Protein AF-A0A7Z1AWQ5-F1 (afdb_monomer)

Nearest PDB structures (foldseek):
  1jkg-assembly1_A  TM=3.769E-01  e=4.164E+00  Homo sapiens
  4x2o-assembly1_A  TM=3.088E-01  e=6.117E+00  Thermochaetoides thermophila DSM 1495
  4x2h-assembly1_A  TM=3.123E-01  e=7.214E+00  Thermochaetoides thermophila DSM 1495

Secondary structure (DSSP, 8-state):
-----PPP--------SS----EEEEEEEEEEEE-TTSSEEEEESSSSS---EEEE-TT--EE-TT--EE-STT---TT-S-TT-PEEEEEEEEEEPPPTT---EEEEEEEEE--

pLDDT: mean 74.46, std 18.3, range [32.25, 93.44]

Solvent-accessible surface area (backbone atoms only — not comparable to full-atom values): 6836 Å² total; per-residue (Å²): 136,86,82,80,80,80,75,86,84,81,82,84,84,89,78,82,93,77,80,86,69,62,66,52,78,46,77,50,60,33,34,31,28,20,36,79,80,24,39,32,30,43,39,19,76,50,102,80,60,87,46,91,50,65,42,68,48,64,57,29,34,32,22,38,71,86,66,56,76,42,69,23,79,86,55,70,53,81,56,39,42,51,64,87,48,71,33,34,31,37,35,36,36,33,36,38,63,48,65,87,94,45,89,49,47,82,41,58,60,32,41,33,35,46,124

Sequence (115 aa):
MNVKRGGPLVVALLFAAGCTNSVTPDVVEGRAMPNGNGTAISFHDSGTEYDDNSFVTAGIPWAGPDGTWHDGTNGTNCVGTDTTAATRVRLGIIWVEPVDDGIGGQRLAWLVCLE

Organism: NCBI:txid485602

Foldseek 3Di:
DDDDDDDDDDDDDDDDDDDPFPKDKDKAKFWWAAAQQQQKTQTDRDPDDGDVDMAGQAQAWEEEQVRDIDRNPVHHHNNGRPRVDIWIKMWIWIFTDADDVGDTGIHTRYMYTHD

Structure (mmCIF, N/CA/C/O backbone):
data_AF-A0A7Z1AWQ5-F1
#
_entry.id   AF-A0A7Z1AWQ5-F1
#
loop_
_atom_site.group_PDB
_atom_site.id
_atom_site.type_symbol
_atom_site.label_atom_id
_atom_site.label_alt_id
_atom_site.label_comp_id
_atom_site.label_asym_id
_atom_site.label_entity_id
_atom_site.label_seq_id
_atom_site.pdbx_PDB_ins_code
_atom_site.Cartn_x
_atom_site.Cartn_y
_atom_site.Cartn_z
_atom_site.occupancy
_atom_site.B_iso_or_equiv
_atom_site.auth_seq_id
_atom_site.auth_comp_id
_atom_site.auth_asym_id
_atom_site.auth_atom_id
_atom_site.pdbx_PDB_model_num
ATOM 1 N N . MET A 1 1 ? 14.780 -17.418 32.812 1.00 37.97 1 MET A N 1
ATOM 2 C CA . MET A 1 1 ? 13.816 -17.830 31.768 1.00 37.97 1 MET A CA 1
ATOM 3 C C . MET A 1 1 ? 14.426 -17.435 30.432 1.00 37.97 1 MET A C 1
ATOM 5 O O . MET A 1 1 ? 14.599 -16.251 30.189 1.00 37.97 1 MET A O 1
ATOM 9 N N . ASN A 1 2 ? 14.901 -18.410 29.653 1.00 32.25 2 ASN A N 1
ATOM 10 C CA . ASN A 1 2 ? 15.673 -18.177 28.428 1.00 32.25 2 ASN A CA 1
ATOM 11 C C . ASN A 1 2 ? 14.732 -18.056 27.227 1.00 32.25 2 ASN A C 1
ATOM 13 O O . ASN A 1 2 ? 14.133 -19.046 26.812 1.00 32.25 2 ASN A O 1
ATOM 17 N N . VAL A 1 3 ? 14.620 -16.853 26.664 1.00 37.78 3 VAL A N 1
ATOM 18 C CA . VAL A 1 3 ? 13.917 -16.613 25.399 1.00 37.78 3 VAL A CA 1
ATOM 19 C C . VAL A 1 3 ? 14.854 -17.014 24.259 1.00 37.78 3 VAL A C 1
ATOM 21 O O . VAL A 1 3 ? 15.831 -16.323 23.970 1.00 37.78 3 VAL A O 1
ATOM 24 N N . LYS A 1 4 ? 14.585 -18.163 23.627 1.00 37.19 4 LYS A N 1
ATOM 25 C CA . LYS A 1 4 ? 15.241 -18.568 22.377 1.00 37.19 4 LYS A CA 1
ATOM 26 C C . LYS A 1 4 ? 14.783 -17.618 21.268 1.00 37.19 4 LYS A C 1
ATOM 28 O O . LYS A 1 4 ? 13.631 -17.671 20.852 1.00 37.19 4 LYS A O 1
ATOM 33 N N . ARG A 1 5 ? 15.686 -16.757 20.794 1.00 43.28 5 ARG A N 1
ATOM 34 C CA . ARG A 1 5 ? 15.501 -15.985 19.560 1.00 43.28 5 ARG A CA 1
ATOM 35 C C . ARG A 1 5 ? 15.555 -16.961 18.382 1.00 43.28 5 ARG A C 1
ATOM 37 O O . ARG A 1 5 ? 16.605 -17.544 18.124 1.00 43.28 5 ARG A O 1
ATOM 44 N N . GLY A 1 6 ? 14.418 -17.188 17.726 1.00 36.88 6 GLY A N 1
ATOM 45 C CA . GLY A 1 6 ? 14.363 -17.895 16.448 1.00 36.88 6 GLY A CA 1
ATOM 46 C C . GLY A 1 6 ? 15.023 -17.033 15.377 1.00 36.88 6 GLY A C 1
ATOM 47 O O . GLY A 1 6 ? 14.624 -15.888 15.188 1.00 36.88 6 GLY A O 1
ATOM 48 N N . GLY A 1 7 ? 16.079 -17.548 14.747 1.00 38.88 7 GLY A N 1
ATOM 49 C CA . GLY A 1 7 ? 16.742 -16.873 13.633 1.00 38.88 7 GLY A CA 1
ATOM 50 C C . GLY A 1 7 ? 15.843 -16.835 12.390 1.00 38.88 7 GLY A C 1
ATOM 51 O O . GLY A 1 7 ? 15.010 -17.731 12.226 1.00 38.88 7 GLY A O 1
ATOM 52 N N . PRO A 1 8 ? 15.987 -15.825 11.516 1.00 39.94 8 PRO A N 1
ATOM 53 C CA . PRO A 1 8 ? 15.213 -15.747 10.286 1.00 39.94 8 PRO A CA 1
ATOM 54 C C . PRO A 1 8 ? 15.612 -16.888 9.343 1.00 39.94 8 PRO A C 1
ATOM 56 O O . PRO A 1 8 ? 16.785 -17.075 9.018 1.00 39.94 8 PRO A O 1
ATOM 59 N N . LEU A 1 9 ? 14.619 -17.668 8.916 1.00 38.00 9 LEU A N 1
ATOM 60 C CA . LEU A 1 9 ? 14.763 -18.676 7.874 1.00 38.00 9 LEU A CA 1
ATOM 61 C C . LEU A 1 9 ? 14.837 -17.950 6.522 1.00 38.00 9 LEU A C 1
ATOM 63 O O . LEU A 1 9 ? 13.815 -17.555 5.970 1.00 38.00 9 LEU A O 1
ATOM 67 N N . VAL A 1 10 ? 16.046 -17.743 6.003 1.00 39.94 10 VAL A N 1
ATOM 68 C CA . VAL A 1 10 ? 16.251 -17.204 4.651 1.00 39.94 10 VAL A CA 1
ATOM 69 C C . VAL A 1 10 ? 16.056 -18.345 3.654 1.00 39.94 10 VAL A C 1
ATOM 71 O O . VAL A 1 10 ? 16.910 -19.222 3.525 1.00 39.94 10 VAL A O 1
ATOM 74 N N . VAL A 1 11 ? 14.914 -18.363 2.967 1.00 43.19 11 VAL A N 1
ATOM 75 C CA . VAL A 1 11 ? 14.647 -19.298 1.866 1.00 43.19 11 VAL A CA 1
ATOM 76 C C . VAL A 1 11 ? 15.133 -18.654 0.569 1.00 43.19 11 VAL A C 1
ATOM 78 O O . VAL A 1 11 ? 14.461 -17.794 0.008 1.00 43.19 11 VAL A O 1
ATOM 81 N N . ALA A 1 12 ? 16.312 -19.058 0.096 1.00 37.94 12 ALA A N 1
ATOM 82 C CA . ALA A 1 12 ? 16.815 -18.676 -1.220 1.00 37.94 12 ALA A CA 1
ATOM 83 C C . ALA A 1 12 ? 16.295 -19.667 -2.277 1.00 37.94 12 ALA A C 1
ATOM 85 O O . ALA A 1 12 ? 16.715 -20.824 -2.317 1.00 37.94 12 ALA A O 1
ATOM 86 N N . LEU A 1 13 ? 15.366 -19.223 -3.124 1.00 49.53 13 LEU A N 1
ATOM 87 C CA . LEU A 1 13 ? 14.909 -19.963 -4.302 1.00 49.53 13 LEU A CA 1
ATOM 88 C C . LEU A 1 13 ? 15.808 -19.612 -5.495 1.00 49.53 13 LEU A C 1
ATOM 90 O O . LEU A 1 13 ? 15.773 -18.494 -6.000 1.00 49.53 13 LEU A O 1
ATOM 94 N N . LEU A 1 14 ? 16.625 -20.569 -5.939 1.00 40.69 14 LEU A N 1
ATOM 95 C CA . LEU A 1 14 ? 17.445 -20.455 -7.148 1.00 40.69 14 LEU A CA 1
ATOM 96 C C . LEU A 1 14 ? 16.602 -20.834 -8.375 1.00 40.69 14 LEU A C 1
ATOM 98 O O . LEU A 1 14 ? 16.265 -22.005 -8.546 1.00 40.69 14 LEU A O 1
ATOM 102 N N . PHE A 1 15 ? 16.294 -19.867 -9.242 1.00 46.66 15 PHE A N 1
ATOM 103 C CA . PHE A 1 15 ? 15.711 -20.116 -10.566 1.00 46.66 15 PHE A CA 1
ATOM 104 C C . PHE A 1 15 ? 16.745 -19.850 -11.673 1.00 46.66 15 PHE A C 1
ATOM 106 O O . PHE A 1 15 ? 17.499 -18.881 -11.623 1.00 46.66 15 PHE A O 1
ATOM 113 N N . ALA A 1 16 ? 16.814 -20.777 -12.634 1.00 45.12 16 ALA A N 1
ATOM 114 C CA . ALA A 1 16 ? 17.822 -20.854 -13.690 1.00 45.1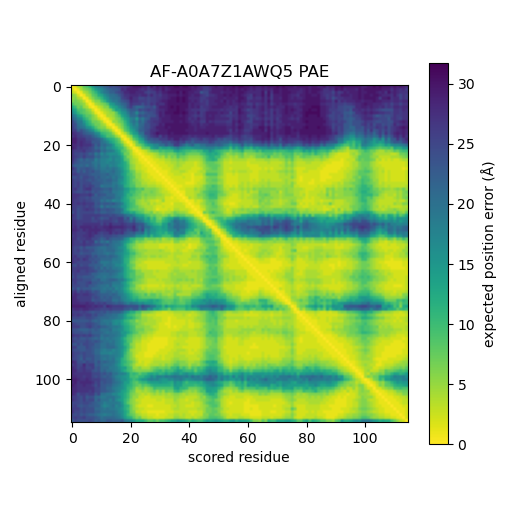2 16 ALA A CA 1
ATOM 115 C C . ALA A 1 16 ? 17.699 -19.748 -14.760 1.00 45.12 16 ALA A C 1
ATOM 117 O O . ALA A 1 16 ? 16.638 -19.173 -14.973 1.00 45.12 16 ALA A O 1
ATOM 118 N N . ALA A 1 17 ? 18.829 -19.492 -15.428 1.00 57.16 17 ALA A N 1
ATOM 119 C CA . ALA A 1 17 ? 19.139 -18.350 -16.284 1.00 57.16 17 ALA A CA 1
ATOM 120 C C . ALA A 1 17 ? 18.161 -18.075 -17.445 1.00 57.16 17 ALA A C 1
ATOM 122 O O . ALA A 1 17 ? 17.932 -18.922 -18.306 1.00 57.16 17 ALA A O 1
ATOM 123 N N . GLY A 1 18 ? 17.700 -16.824 -17.506 1.00 48.97 18 GLY A N 1
ATOM 124 C CA . GLY A 1 18 ? 16.951 -16.233 -18.614 1.00 48.97 18 GLY A CA 1
ATOM 125 C C . GLY A 1 18 ? 16.255 -14.957 -18.140 1.00 48.97 18 GLY A C 1
ATOM 126 O O . GLY A 1 18 ? 15.169 -15.042 -17.585 1.00 48.97 18 GLY A O 1
ATOM 127 N N . CYS A 1 19 ? 16.909 -13.801 -18.326 1.00 44.62 19 CYS A N 1
ATOM 128 C CA . CYS A 1 19 ? 16.564 -12.474 -17.780 1.00 44.62 19 CYS A CA 1
ATOM 129 C C . CYS A 1 19 ? 16.704 -12.365 -16.248 1.00 44.62 19 CYS A C 1
ATOM 131 O O . CYS A 1 19 ? 15.737 -12.503 -15.504 1.00 44.62 19 CYS A O 1
ATOM 133 N N . THR A 1 20 ? 17.913 -12.079 -15.756 1.00 50.88 20 THR A N 1
ATOM 134 C CA . THR A 1 20 ? 18.146 -11.793 -14.331 1.00 50.88 20 THR A CA 1
ATOM 135 C C . THR A 1 20 ? 17.776 -10.346 -14.013 1.00 50.88 20 THR A C 1
ATOM 137 O O . THR A 1 20 ? 18.648 -9.521 -13.760 1.00 50.88 20 THR A O 1
ATOM 140 N N . ASN A 1 21 ? 16.483 -10.029 -14.025 1.00 55.81 21 ASN A N 1
ATOM 141 C CA . ASN A 1 21 ? 16.022 -8.913 -13.207 1.00 55.81 21 ASN A CA 1
ATOM 142 C C . ASN A 1 21 ? 16.133 -9.400 -11.762 1.00 55.81 21 ASN A C 1
ATOM 144 O O . ASN A 1 21 ? 15.378 -10.280 -11.345 1.00 55.81 21 ASN A O 1
ATOM 148 N N . SER A 1 22 ? 17.128 -8.911 -11.028 1.00 64.50 22 SER A N 1
ATOM 149 C CA . SER A 1 22 ? 17.212 -9.156 -9.593 1.00 64.50 22 SER A CA 1
ATOM 150 C C . SER A 1 22 ? 16.029 -8.433 -8.952 1.00 64.50 22 SER A C 1
ATOM 152 O O . SER A 1 22 ? 15.912 -7.208 -8.996 1.00 64.50 22 SER A O 1
ATOM 154 N N . VAL A 1 23 ? 15.079 -9.229 -8.460 1.00 68.88 23 VAL A N 1
ATOM 155 C CA . VAL A 1 23 ? 13.929 -8.755 -7.697 1.00 68.88 23 VAL A CA 1
ATOM 156 C C . VAL A 1 23 ? 14.132 -9.214 -6.269 1.00 68.88 23 VAL A C 1
ATOM 158 O O . VAL A 1 23 ? 14.101 -10.413 -5.992 1.00 68.88 23 VAL A O 1
ATOM 161 N N . THR A 1 24 ? 14.338 -8.263 -5.362 1.00 77.06 24 THR A N 1
ATOM 162 C CA . THR A 1 24 ? 14.446 -8.565 -3.931 1.00 77.06 24 THR A CA 1
ATOM 163 C C . THR A 1 24 ? 13.099 -8.283 -3.267 1.00 77.06 24 THR A C 1
ATOM 165 O O . THR A 1 24 ? 12.697 -7.115 -3.218 1.00 77.06 24 THR A O 1
ATOM 168 N N . PRO A 1 25 ? 12.36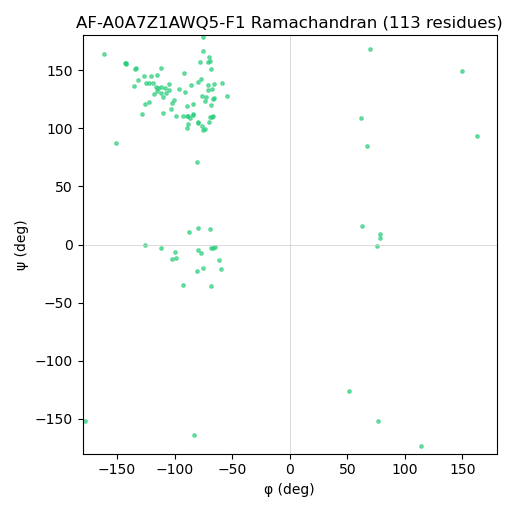7 -9.317 -2.804 1.00 82.62 25 PRO A N 1
ATOM 169 C CA . PRO A 1 25 ? 11.132 -9.121 -2.063 1.00 82.62 25 PRO A CA 1
ATOM 170 C C . PRO A 1 25 ? 11.431 -8.717 -0.617 1.00 82.62 25 PRO A C 1
ATOM 172 O O . PRO A 1 25 ? 12.344 -9.253 0.012 1.00 82.62 25 PRO A O 1
ATOM 175 N N . ASP A 1 26 ? 10.612 -7.822 -0.083 1.00 86.81 26 ASP A N 1
ATOM 176 C CA . ASP A 1 26 ? 10.596 -7.425 1.318 1.00 86.81 26 ASP A CA 1
ATOM 177 C C . ASP A 1 26 ? 9.151 -7.391 1.833 1.00 86.81 26 ASP A C 1
ATOM 179 O O . ASP A 1 26 ? 8.205 -7.167 1.071 1.00 86.81 26 ASP A O 1
ATOM 183 N N . VAL A 1 27 ? 8.973 -7.645 3.126 1.00 88.69 27 VAL A N 1
ATOM 184 C CA . VAL A 1 27 ? 7.674 -7.588 3.794 1.00 88.69 27 VAL A CA 1
ATOM 185 C C . VAL A 1 27 ? 7.793 -6.704 5.019 1.00 88.69 27 VAL A C 1
ATOM 187 O O . VAL A 1 27 ? 8.427 -7.076 6.005 1.00 88.69 27 VAL A O 1
ATOM 190 N N . VAL A 1 28 ? 7.120 -5.560 4.972 1.00 87.75 28 VAL A N 1
ATOM 191 C CA . VAL A 1 28 ? 7.144 -4.563 6.046 1.00 87.75 28 VAL A CA 1
ATOM 192 C C . VAL A 1 28 ? 5.764 -4.417 6.668 1.00 87.75 28 VAL A C 1
ATOM 194 O O . VAL A 1 28 ? 4.747 -4.544 5.988 1.00 87.75 28 VAL A O 1
ATOM 197 N N . GLU A 1 29 ? 5.712 -4.167 7.970 1.00 89.31 29 GLU A N 1
ATOM 198 C CA . GLU A 1 29 ? 4.480 -3.866 8.699 1.00 89.31 29 GLU A CA 1
ATOM 199 C C . GLU A 1 29 ? 4.585 -2.467 9.299 1.00 89.31 29 GLU A C 1
ATOM 201 O O . GLU A 1 29 ? 5.643 -2.090 9.794 1.00 89.31 29 GLU A O 1
ATOM 206 N N . GLY A 1 30 ? 3.504 -1.697 9.237 1.00 88.31 30 GLY A N 1
ATOM 207 C CA . GLY A 1 30 ? 3.505 -0.308 9.678 1.00 88.31 30 GLY A CA 1
ATOM 208 C C . GLY A 1 30 ? 2.130 0.329 9.558 1.00 88.31 30 GLY A C 1
ATOM 209 O O . GLY A 1 30 ? 1.101 -0.349 9.649 1.00 88.31 30 GLY A O 1
ATOM 210 N N . ARG A 1 31 ? 2.103 1.646 9.371 1.00 88.81 31 ARG A N 1
ATOM 211 C CA . ARG A 1 31 ? 0.885 2.444 9.219 1.00 88.81 31 ARG A CA 1
ATOM 212 C C . ARG A 1 31 ? 0.854 3.118 7.855 1.00 88.81 31 ARG A C 1
ATOM 214 O O . ARG A 1 31 ? 1.808 3.782 7.475 1.00 88.81 31 ARG A O 1
ATOM 221 N N . ALA A 1 32 ? -0.255 2.967 7.142 1.00 88.44 32 ALA A N 1
ATOM 222 C CA . ALA A 1 32 ? -0.502 3.608 5.861 1.00 88.44 32 ALA A CA 1
ATOM 223 C C . ALA A 1 32 ? -1.534 4.727 6.001 1.00 88.44 32 ALA A C 1
ATOM 225 O O . ALA A 1 32 ?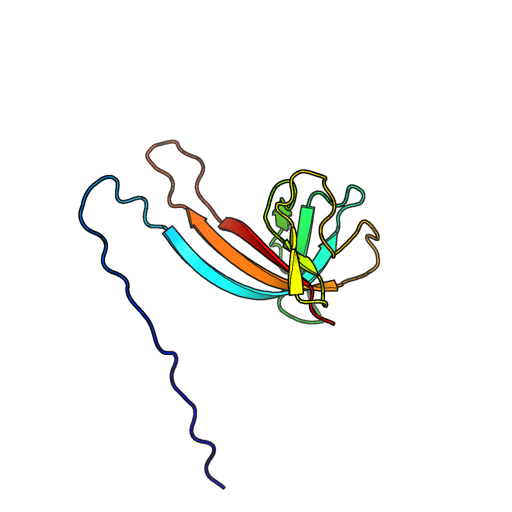 -2.615 4.511 6.555 1.00 88.44 32 ALA A O 1
ATOM 226 N N . MET A 1 33 ? -1.207 5.898 5.463 1.00 89.19 33 MET A N 1
ATOM 227 C CA . MET A 1 33 ? -2.125 7.025 5.310 1.00 89.19 33 MET A CA 1
ATOM 228 C C . MET A 1 33 ? -2.442 7.210 3.826 1.00 89.19 33 MET A C 1
ATOM 230 O O . MET A 1 33 ? -1.507 7.296 3.026 1.00 89.19 33 MET A O 1
ATOM 234 N N . PRO A 1 34 ? -3.720 7.253 3.419 1.00 87.75 34 PRO A N 1
ATOM 235 C CA . PRO A 1 34 ? -4.069 7.379 2.014 1.00 87.75 34 PRO A CA 1
ATOM 236 C C . PRO A 1 34 ? -3.899 8.823 1.534 1.00 87.75 34 PRO A C 1
ATOM 238 O O . PRO A 1 34 ? -3.992 9.778 2.307 1.00 87.75 34 PRO A O 1
ATOM 241 N N . ASN A 1 35 ? -3.718 8.998 0.227 1.00 85.56 35 ASN A N 1
ATOM 242 C CA . ASN A 1 35 ? -4.012 10.276 -0.413 1.00 85.56 35 ASN A CA 1
ATOM 243 C C . ASN A 1 35 ? -5.536 10.460 -0.565 1.00 85.56 35 ASN A C 1
ATOM 245 O O . ASN A 1 35 ? -6.307 9.506 -0.465 1.00 85.56 35 ASN A O 1
ATOM 249 N N . GL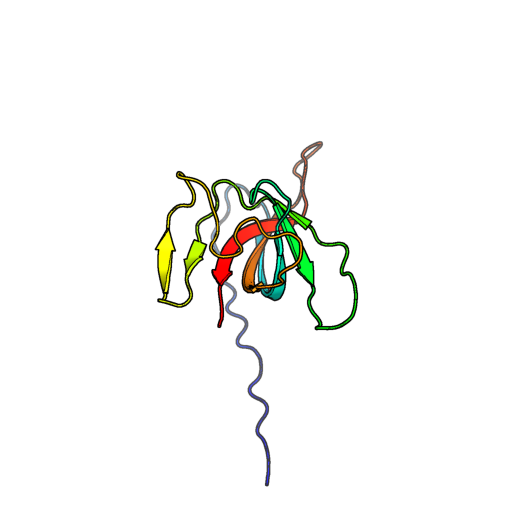Y A 1 36 ? -5.985 11.679 -0.879 1.00 82.69 36 GLY A N 1
ATOM 250 C CA . GLY A 1 36 ? -7.421 11.979 -1.010 1.00 82.69 36 GLY A CA 1
ATOM 251 C C . GLY A 1 36 ? -8.156 11.187 -2.103 1.00 82.69 36 GLY A C 1
ATOM 252 O O . GLY A 1 36 ? -9.382 11.154 -2.109 1.00 82.69 36 GLY A O 1
ATOM 253 N N . ASN A 1 37 ? -7.421 10.521 -3.000 1.00 83.38 37 ASN A N 1
ATOM 254 C CA . ASN A 1 37 ? -7.977 9.678 -4.059 1.00 83.38 37 ASN A CA 1
ATOM 255 C C . ASN A 1 37 ? -7.941 8.174 -3.715 1.00 83.38 37 ASN A C 1
ATOM 257 O O . ASN A 1 37 ? -8.433 7.369 -4.500 1.00 83.38 37 ASN A O 1
ATOM 261 N N . GLY A 1 38 ? -7.321 7.772 -2.599 1.00 80.25 38 GLY A N 1
ATOM 262 C CA . GLY A 1 38 ? -7.108 6.367 -2.229 1.00 80.25 38 GLY A CA 1
ATOM 263 C C . GLY A 1 38 ? -6.225 5.577 -3.204 1.00 80.25 38 GLY A C 1
ATOM 264 O O . GLY A 1 38 ? -6.234 4.348 -3.183 1.00 80.25 38 GLY A O 1
ATOM 265 N N . THR A 1 39 ? -5.482 6.256 -4.083 1.00 81.12 39 THR A N 1
ATOM 266 C CA . THR A 1 39 ? -4.642 5.638 -5.129 1.00 81.12 39 THR A CA 1
ATOM 267 C C . THR A 1 39 ? -3.173 5.537 -4.746 1.00 81.12 39 THR A C 1
ATOM 269 O O . THR A 1 39 ? -2.396 4.876 -5.439 1.00 81.12 39 THR A O 1
ATOM 272 N N . ALA A 1 40 ? -2.783 6.213 -3.668 1.00 83.38 40 ALA A N 1
ATOM 273 C CA . ALA A 1 40 ? -1.450 6.157 -3.102 1.00 83.38 40 ALA A CA 1
ATOM 274 C C . ALA A 1 40 ? -1.526 6.195 -1.577 1.00 83.38 40 ALA A C 1
ATOM 276 O O . ALA A 1 40 ? -2.495 6.711 -1.015 1.00 83.38 40 ALA A O 1
ATOM 277 N N . ILE A 1 41 ? -0.494 5.660 -0.935 1.00 83.62 41 ILE A N 1
ATOM 278 C CA . ILE A 1 41 ? -0.312 5.705 0.513 1.00 83.62 41 ILE A CA 1
ATOM 279 C C . ILE A 1 41 ? 1.063 6.268 0.853 1.00 83.62 41 ILE A C 1
ATOM 281 O O . ILE A 1 41 ? 2.034 5.974 0.156 1.00 83.62 41 ILE A O 1
ATOM 285 N N . SER A 1 42 ? 1.146 7.018 1.944 1.00 84.19 42 SER A N 1
ATOM 286 C CA . SER A 1 42 ? 2.393 7.235 2.680 1.00 84.19 42 SER A CA 1
ATOM 287 C C . SER A 1 42 ? 2.495 6.160 3.759 1.00 84.19 42 SER A C 1
ATOM 289 O O . SER A 1 42 ? 1.504 5.876 4.438 1.00 84.19 42 SER A O 1
ATOM 291 N N . PHE A 1 43 ? 3.648 5.504 3.858 1.00 81.69 43 PHE A N 1
ATOM 292 C CA . PHE A 1 43 ? 3.879 4.399 4.783 1.00 81.69 43 PHE A CA 1
ATOM 293 C C . PHE A 1 43 ? 4.867 4.802 5.872 1.00 81.69 43 PHE A C 1
ATOM 295 O O . PHE A 1 43 ? 5.911 5.366 5.571 1.00 81.69 43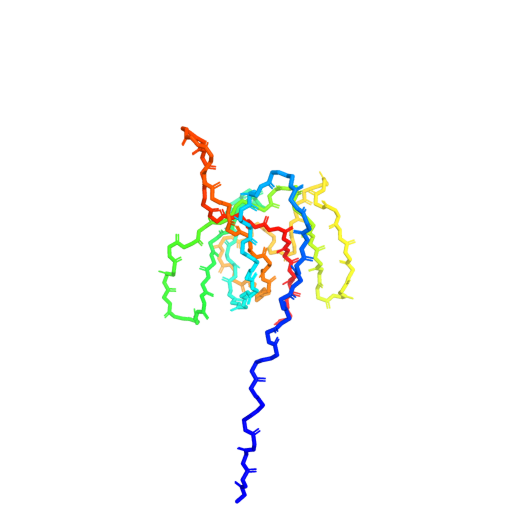 PHE A O 1
ATOM 302 N N . HIS A 1 44 ? 4.539 4.451 7.113 1.00 78.31 44 HIS A N 1
ATOM 303 C CA . HIS A 1 44 ? 5.289 4.789 8.318 1.00 78.31 44 HIS A CA 1
ATOM 304 C C . HIS A 1 44 ? 5.607 3.508 9.094 1.00 78.31 44 HIS A C 1
ATOM 306 O O . HIS A 1 44 ? 4.682 2.777 9.475 1.00 78.31 44 HIS A O 1
ATOM 312 N N . ASP A 1 45 ? 6.886 3.217 9.328 1.00 65.62 45 ASP A N 1
ATOM 313 C CA . ASP A 1 45 ? 7.331 2.011 10.037 1.00 65.62 45 ASP A CA 1
ATOM 314 C C . ASP A 1 45 ? 7.105 2.088 11.561 1.00 65.62 45 ASP A C 1
ATOM 316 O O . ASP A 1 45 ? 6.990 1.066 12.246 1.00 65.62 45 ASP A O 1
ATOM 320 N N . SER A 1 46 ? 6.952 3.306 12.087 1.00 59.56 46 SER A N 1
ATOM 321 C CA . SER A 1 46 ? 6.817 3.603 13.506 1.00 59.56 46 SER A CA 1
ATOM 322 C C . SER A 1 46 ? 5.668 4.581 13.761 1.00 59.56 46 SER A C 1
ATOM 324 O O . SER A 1 46 ? 5.263 5.378 12.919 1.00 59.56 46 SER A O 1
ATOM 326 N N . GLY A 1 47 ? 5.065 4.493 14.952 1.00 52.81 47 GLY A N 1
ATOM 327 C CA . GLY A 1 47 ? 3.900 5.310 15.324 1.00 52.81 47 GLY A CA 1
ATOM 328 C C . GLY A 1 47 ? 4.184 6.811 15.448 1.00 52.81 47 GLY A C 1
ATOM 329 O O . GLY A 1 47 ? 3.262 7.574 15.729 1.00 52.81 47 GLY A O 1
ATOM 330 N N . THR A 1 48 ? 5.437 7.224 15.277 1.00 45.25 48 THR A N 1
ATOM 331 C CA . THR A 1 48 ? 5.909 8.595 15.429 1.00 45.25 48 THR A CA 1
ATOM 332 C C . THR A 1 48 ? 7.108 8.803 14.511 1.00 45.25 48 THR A C 1
ATOM 334 O O . THR A 1 48 ? 8.229 8.590 14.950 1.00 45.25 48 THR A O 1
ATOM 337 N N . GLU A 1 49 ? 6.845 9.179 13.261 1.00 44.81 49 GLU A N 1
ATOM 338 C CA . GLU A 1 49 ? 7.658 10.015 12.358 1.00 44.81 49 GLU A CA 1
ATOM 339 C C . GLU A 1 49 ? 7.436 9.617 10.890 1.00 44.81 49 GLU A C 1
ATOM 341 O O . GLU A 1 49 ? 7.029 8.507 10.547 1.00 44.81 49 GLU A O 1
ATOM 346 N N . TYR A 1 50 ? 7.561 10.618 10.024 1.00 45.19 50 TYR A N 1
ATOM 347 C CA . TYR A 1 50 ? 7.310 10.516 8.597 1.00 45.19 50 TYR A CA 1
ATOM 348 C C . TYR A 1 50 ? 8.456 9.745 7.937 1.00 45.19 50 TYR A C 1
ATOM 350 O O . TYR A 1 50 ? 9.491 10.338 7.655 1.00 45.19 50 TYR A O 1
ATOM 358 N N . ASP A 1 51 ? 8.284 8.452 7.667 1.00 54.91 51 ASP A N 1
ATOM 359 C CA . ASP A 1 51 ? 9.113 7.815 6.649 1.00 54.91 51 ASP A CA 1
ATOM 360 C C . ASP A 1 51 ? 8.654 8.317 5.277 1.00 54.91 51 ASP A C 1
ATOM 362 O O . ASP A 1 51 ? 7.474 8.250 4.928 1.00 54.91 51 ASP A O 1
ATOM 366 N N . ASP A 1 52 ? 9.589 8.825 4.477 1.00 58.72 52 ASP A N 1
ATOM 367 C CA . ASP A 1 52 ? 9.330 9.429 3.160 1.00 58.72 52 ASP A CA 1
ATOM 368 C C . ASP A 1 52 ? 8.890 8.409 2.081 1.00 58.72 52 ASP A C 1
ATOM 370 O O . ASP A 1 52 ? 8.863 8.709 0.883 1.00 58.72 52 ASP A O 1
ATOM 374 N N . ASN A 1 53 ? 8.528 7.183 2.469 1.00 73.94 53 ASN A N 1
ATOM 375 C CA . ASN A 1 53 ? 8.151 6.133 1.534 1.00 73.94 53 ASN A CA 1
ATOM 376 C C . ASN A 1 53 ? 6.674 6.261 1.158 1.00 73.94 53 ASN A C 1
ATOM 378 O O . ASN A 1 53 ? 5.771 6.029 1.963 1.00 73.94 53 ASN A O 1
ATOM 382 N N . SER A 1 54 ? 6.423 6.609 -0.103 1.00 80.75 54 SER A N 1
ATOM 383 C CA . SER A 1 54 ? 5.078 6.650 -0.675 1.00 80.75 54 SER A CA 1
ATOM 384 C C . SER A 1 54 ? 4.931 5.632 -1.800 1.00 80.75 54 SER A C 1
ATOM 386 O O . SER A 1 54 ? 5.788 5.519 -2.677 1.00 80.75 54 SER A O 1
ATOM 388 N N . PHE A 1 55 ? 3.817 4.906 -1.795 1.00 85.62 55 PHE A N 1
ATOM 389 C CA . PHE A 1 55 ? 3.534 3.832 -2.741 1.00 85.62 55 PHE A CA 1
ATOM 390 C C . PHE A 1 55 ? 2.237 4.093 -3.496 1.00 85.62 55 PHE A C 1
ATOM 392 O O . PHE A 1 55 ? 1.234 4.495 -2.910 1.00 85.62 55 PHE A O 1
ATOM 399 N N . VAL A 1 56 ? 2.235 3.801 -4.796 1.00 85.56 56 VAL A N 1
ATOM 400 C CA . VAL A 1 56 ? 1.000 3.715 -5.584 1.00 85.56 56 VAL A CA 1
ATOM 401 C C . VAL A 1 56 ? 0.312 2.392 -5.253 1.00 85.56 56 VAL A C 1
ATOM 403 O O . VAL A 1 56 ? 0.932 1.333 -5.317 1.00 85.56 56 VAL A O 1
ATOM 406 N N . THR A 1 57 ? -0.967 2.460 -4.899 1.00 85.19 57 THR A N 1
ATOM 407 C CA . THR A 1 57 ? -1.801 1.309 -4.514 1.00 85.19 57 THR A CA 1
ATOM 408 C C . THR A 1 57 ? -2.899 1.010 -5.531 1.00 85.19 57 THR A C 1
ATOM 410 O O . THR A 1 57 ? -3.645 0.047 -5.379 1.00 85.19 57 THR A O 1
ATOM 413 N N . ALA A 1 58 ? -3.032 1.820 -6.581 1.00 82.31 58 ALA A N 1
ATOM 414 C CA . ALA A 1 58 ? -3.969 1.537 -7.658 1.00 82.31 58 ALA A CA 1
ATOM 415 C C . ALA A 1 58 ? -3.557 0.262 -8.416 1.00 82.31 58 ALA A C 1
ATOM 417 O O . ALA A 1 58 ? -2.433 0.168 -8.906 1.00 82.31 58 ALA A O 1
ATOM 418 N N . GLY A 1 59 ? -4.478 -0.699 -8.533 1.00 83.44 59 GLY A N 1
ATOM 419 C CA . GLY A 1 59 ? -4.278 -1.916 -9.325 1.00 83.44 59 GLY A CA 1
ATOM 420 C C . GLY A 1 59 ? -3.428 -3.006 -8.667 1.00 83.44 59 GLY A C 1
ATOM 421 O O . GLY A 1 59 ? -3.088 -3.972 -9.345 1.00 83.44 59 GLY A O 1
ATOM 422 N N . ILE A 1 60 ? -3.080 -2.876 -7.382 1.00 88.69 60 ILE A N 1
ATOM 423 C CA . ILE A 1 60 ? -2.377 -3.943 -6.655 1.00 88.69 60 ILE A CA 1
ATOM 424 C C . ILE A 1 60 ? -3.374 -4.872 -5.947 1.00 88.69 60 ILE A C 1
ATOM 426 O O . ILE A 1 60 ? -4.392 -4.394 -5.433 1.00 88.69 60 ILE A O 1
ATOM 430 N N . PRO A 1 61 ? -3.059 -6.170 -5.815 1.00 92.06 61 PRO A N 1
ATOM 431 C CA . PRO A 1 61 ? -3.799 -7.059 -4.939 1.00 92.06 61 PRO A CA 1
ATOM 432 C C . PRO A 1 61 ? -3.781 -6.574 -3.491 1.00 92.06 61 PRO A C 1
ATOM 434 O O . PRO A 1 61 ? -2.739 -6.155 -2.972 1.00 92.06 61 PRO A O 1
ATOM 437 N N . TRP A 1 62 ? -4.916 -6.678 -2.810 1.00 92.69 62 TRP A N 1
ATOM 438 C CA . TRP A 1 62 ? -4.999 -6.336 -1.398 1.00 92.69 62 TRP A CA 1
ATOM 439 C C . TRP A 1 62 ? -5.926 -7.261 -0.619 1.00 92.69 62 TRP A C 1
ATOM 441 O O . TRP A 1 62 ? -6.822 -7.862 -1.202 1.00 92.69 62 TRP A O 1
ATOM 451 N N . ALA A 1 63 ? -5.723 -7.363 0.693 1.00 92.69 63 ALA A N 1
ATOM 452 C CA . ALA A 1 63 ? -6.633 -8.065 1.589 1.00 92.69 63 ALA A CA 1
ATOM 453 C C . ALA A 1 63 ? -7.100 -7.179 2.744 1.00 92.69 63 ALA A C 1
ATOM 455 O O . ALA A 1 63 ? -6.311 -6.414 3.308 1.00 92.69 63 ALA A O 1
ATOM 456 N N . GLY A 1 64 ? -8.386 -7.277 3.080 1.00 90.75 64 GLY A N 1
ATOM 457 C CA . GLY A 1 64 ? -8.955 -6.634 4.261 1.00 90.75 64 GLY A CA 1
ATOM 458 C C . GLY A 1 64 ? -8.589 -7.363 5.563 1.00 90.75 64 GLY A C 1
ATOM 459 O O . GLY A 1 64 ? -7.954 -8.421 5.524 1.00 90.75 64 GLY A O 1
ATOM 460 N N . PRO A 1 65 ? -9.028 -6.838 6.724 1.00 88.94 65 PRO A N 1
ATOM 461 C CA . PRO A 1 65 ? -8.843 -7.505 8.019 1.00 88.94 65 PRO A CA 1
ATOM 462 C C . PRO A 1 65 ? -9.497 -8.896 8.100 1.00 88.94 65 PRO A C 1
ATOM 464 O O . PRO A 1 65 ? -9.100 -9.726 8.911 1.00 88.94 65 PRO A O 1
ATOM 467 N N . ASP A 1 66 ? -10.481 -9.168 7.241 1.00 90.19 66 ASP A N 1
ATOM 468 C CA . ASP A 1 66 ? -11.147 -10.466 7.102 1.00 90.19 66 ASP A CA 1
ATOM 469 C C . ASP A 1 66 ? -10.309 -11.508 6.331 1.00 90.19 66 ASP A C 1
ATOM 471 O O . ASP A 1 66 ? -10.680 -12.680 6.268 1.00 90.19 66 ASP A O 1
ATOM 475 N N . GLY A 1 67 ? -9.178 -11.094 5.750 1.00 89.31 67 GLY A N 1
ATOM 476 C CA . GLY A 1 67 ? -8.300 -11.935 4.940 1.00 89.31 67 GLY A CA 1
ATOM 477 C C . GLY A 1 67 ? -8.797 -12.181 3.512 1.00 89.31 67 GLY A C 1
ATOM 478 O O . GLY A 1 67 ? -8.164 -12.954 2.785 1.00 89.31 67 GLY A O 1
ATOM 479 N N . THR A 1 68 ? -9.894 -11.547 3.086 1.00 92.06 68 THR A N 1
ATOM 480 C CA . THR A 1 68 ? -10.415 -11.681 1.720 1.00 92.06 68 THR A CA 1
ATOM 481 C C . THR A 1 68 ? -9.520 -10.920 0.751 1.00 92.06 68 THR A C 1
ATOM 483 O O . THR A 1 68 ? -9.310 -9.721 0.911 1.00 92.06 68 THR A O 1
ATOM 486 N N . TRP A 1 69 ? -8.998 -11.611 -0.267 1.00 92.25 69 TRP A N 1
ATOM 487 C CA . TRP A 1 69 ? -8.162 -11.001 -1.301 1.00 92.25 69 TRP A CA 1
ATOM 488 C C . TRP A 1 69 ? -8.992 -10.391 -2.431 1.00 92.25 69 TRP A C 1
ATOM 490 O O . TRP A 1 69 ? -9.911 -11.012 -2.966 1.00 92.25 69 TRP A O 1
ATOM 500 N N . HIS A 1 70 ? -8.583 -9.201 -2.846 1.00 91.00 70 HIS A N 1
ATOM 501 C CA . HIS A 1 70 ? -9.101 -8.431 -3.963 1.00 91.00 70 HIS A CA 1
ATOM 502 C C . HIS A 1 70 ? -7.968 -8.194 -4.961 1.00 91.00 70 HIS A C 1
ATOM 504 O O . HIS A 1 70 ? -6.821 -7.995 -4.569 1.00 91.00 70 HIS A O 1
ATOM 510 N N . ASP A 1 71 ? -8.275 -8.187 -6.254 1.00 87.94 71 ASP A N 1
ATOM 5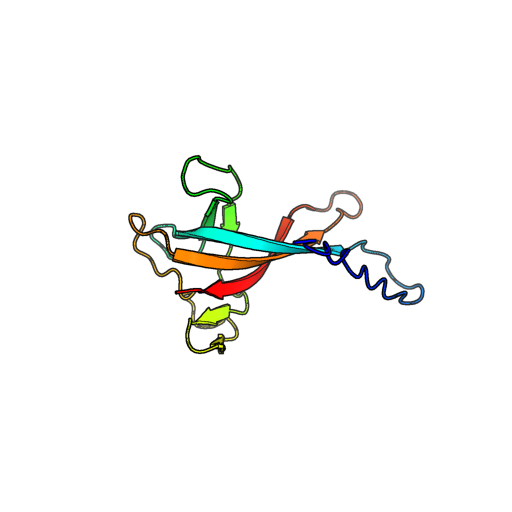11 C CA . ASP A 1 71 ? -7.286 -8.012 -7.327 1.00 87.94 71 ASP A CA 1
ATOM 512 C C . ASP A 1 71 ? -6.863 -6.547 -7.565 1.00 87.94 71 ASP A C 1
ATOM 514 O O . ASP A 1 71 ? -5.988 -6.282 -8.384 1.00 87.94 71 ASP A O 1
ATOM 518 N N . GLY A 1 72 ? -7.486 -5.594 -6.865 1.00 84.12 72 GLY A N 1
ATOM 519 C CA . GLY A 1 72 ? -7.209 -4.160 -6.982 1.00 84.12 72 GLY A CA 1
ATOM 520 C C . GLY A 1 72 ? -7.779 -3.477 -8.229 1.00 84.12 72 GLY A C 1
ATOM 521 O O . GLY A 1 72 ? -7.622 -2.261 -8.365 1.00 84.12 72 GLY A O 1
ATOM 522 N N . THR A 1 73 ? -8.459 -4.205 -9.123 1.00 78.94 73 THR A N 1
ATOM 523 C CA . THR A 1 73 ? -8.948 -3.673 -10.412 1.00 78.94 73 THR A CA 1
ATOM 524 C C . THR A 1 73 ? -10.072 -2.651 -10.262 1.00 78.94 73 THR A C 1
ATOM 526 O O . THR A 1 73 ? -10.114 -1.666 -10.995 1.00 78.94 73 THR A O 1
ATOM 529 N N . ASN A 1 74 ? -10.953 -2.843 -9.279 1.00 67.69 74 ASN A N 1
ATOM 530 C CA . ASN A 1 74 ? -12.111 -1.974 -9.039 1.00 67.69 74 ASN A CA 1
ATOM 531 C C . ASN A 1 74 ? -11.812 -0.767 -8.136 1.00 67.69 74 ASN A C 1
ATOM 533 O O . ASN A 1 74 ? -12.731 -0.060 -7.727 1.00 67.69 74 ASN A O 1
ATOM 537 N N . GLY A 1 75 ? -10.535 -0.505 -7.849 1.00 66.25 75 GLY A N 1
ATOM 538 C CA . GLY A 1 75 ? -10.138 0.584 -6.968 1.00 66.25 75 GLY A CA 1
ATOM 539 C C . GLY A 1 75 ? -10.504 0.351 -5.499 1.00 66.25 75 GLY A C 1
ATOM 540 O O . GLY A 1 75 ? -11.250 -0.555 -5.135 1.00 66.25 75 GLY A O 1
ATOM 541 N N . THR A 1 76 ? -9.931 1.213 -4.661 1.00 59.12 76 THR A N 1
ATOM 542 C CA . THR A 1 76 ? -9.933 1.216 -3.189 1.00 59.12 76 THR A CA 1
ATOM 543 C C . THR A 1 76 ? -9.284 0.003 -2.528 1.00 59.12 76 THR A C 1
ATOM 545 O O . THR A 1 76 ? -9.793 -1.110 -2.530 1.00 59.12 76 THR A O 1
ATOM 548 N N . ASN A 1 77 ? -8.126 0.284 -1.936 1.00 74.31 77 ASN A N 1
ATOM 549 C CA . ASN A 1 77 ? -7.500 -0.509 -0.890 1.00 74.31 77 ASN A CA 1
ATOM 550 C C . ASN A 1 77 ? -8.315 -0.372 0.417 1.00 74.31 77 ASN A C 1
ATOM 552 O O . ASN A 1 77 ? -9.057 0.591 0.613 1.00 74.31 77 ASN A O 1
ATOM 556 N N . CYS A 1 78 ? -8.127 -1.296 1.351 1.00 84.06 78 CYS A N 1
ATOM 557 C CA . CYS A 1 78 ? -8.707 -1.231 2.696 1.00 84.06 78 CYS A CA 1
ATOM 558 C C . CYS A 1 78 ? -8.204 -0.056 3.570 1.00 84.06 78 CYS A C 1
ATOM 560 O O . CYS A 1 78 ? -8.685 0.101 4.687 1.00 84.06 78 CYS A O 1
ATOM 562 N N . VAL A 1 79 ? -7.266 0.772 3.084 1.00 86.38 79 VAL A N 1
ATOM 563 C CA . VAL A 1 79 ? -6.792 1.998 3.761 1.00 86.38 79 VAL A CA 1
ATOM 564 C C . VAL A 1 79 ? -7.767 3.166 3.531 1.00 86.38 79 VAL A C 1
ATOM 566 O O . VAL A 1 79 ? -7.832 4.090 4.338 1.00 86.38 79 VAL A O 1
ATOM 569 N N . GLY A 1 80 ? -8.576 3.108 2.466 1.00 87.12 80 GLY A N 1
ATOM 570 C CA . GLY A 1 80 ? -9.626 4.082 2.173 1.00 87.12 80 GLY A CA 1
ATOM 571 C C . GLY A 1 80 ? -9.099 5.404 1.605 1.00 87.12 80 GLY A C 1
ATOM 572 O O . GLY A 1 80 ? -8.082 5.447 0.917 1.00 87.12 80 GLY A O 1
ATOM 573 N N . THR A 1 81 ? -9.837 6.490 1.850 1.00 88.94 81 THR A N 1
ATOM 574 C CA . THR A 1 81 ? -9.552 7.842 1.323 1.00 88.94 81 THR A CA 1
ATOM 575 C C . THR A 1 81 ? -9.454 8.907 2.418 1.00 88.94 81 THR A C 1
ATOM 577 O O . THR A 1 81 ? -9.268 10.084 2.112 1.00 88.94 81 THR A O 1
ATOM 580 N N . ASP A 1 82 ? -9.629 8.530 3.687 1.00 88.75 82 ASP A N 1
ATOM 581 C CA . ASP A 1 82 ? -9.527 9.460 4.811 1.00 88.75 82 ASP A CA 1
ATOM 582 C C . ASP A 1 82 ? -8.055 9.776 5.091 1.00 88.75 82 ASP A C 1
ATOM 584 O O . ASP A 1 82 ? -7.338 8.996 5.714 1.00 88.75 82 ASP A O 1
ATOM 588 N N . THR A 1 83 ? -7.606 10.948 4.642 1.00 87.75 83 THR A N 1
ATOM 589 C CA . THR A 1 83 ? -6.215 11.404 4.785 1.00 87.75 83 THR A CA 1
ATOM 590 C C . THR A 1 83 ? -5.817 11.717 6.230 1.00 87.75 83 THR A C 1
ATOM 592 O O . THR A 1 83 ? -4.679 12.110 6.475 1.00 87.75 83 THR A O 1
ATOM 595 N N . THR A 1 84 ? -6.742 11.621 7.186 1.00 86.62 84 THR A N 1
ATOM 596 C CA . THR A 1 84 ? -6.490 11.874 8.611 1.00 86.62 84 THR A CA 1
ATOM 597 C C . THR A 1 84 ? -6.363 10.588 9.426 1.00 86.62 84 THR A C 1
ATOM 599 O O . THR A 1 84 ? -5.891 10.629 10.563 1.00 86.62 84 THR A O 1
ATOM 602 N N . ALA A 1 85 ? -6.732 9.446 8.842 1.00 85.56 85 ALA A N 1
ATOM 603 C CA . ALA A 1 85 ? -6.691 8.147 9.490 1.00 85.56 85 ALA A CA 1
ATOM 604 C C . ALA A 1 85 ? -5.509 7.313 8.984 1.00 85.56 85 ALA A C 1
ATOM 606 O O . ALA A 1 85 ? -5.276 7.174 7.784 1.00 85.56 85 ALA A O 1
ATOM 607 N N . ALA A 1 86 ? -4.774 6.715 9.921 1.00 87.00 86 ALA A N 1
ATOM 608 C CA . ALA A 1 86 ? -3.700 5.783 9.614 1.00 87.00 86 ALA A CA 1
ATOM 609 C C . ALA A 1 86 ? -4.171 4.343 9.848 1.00 87.00 86 ALA A C 1
ATOM 611 O O . ALA A 1 86 ? -4.534 3.979 10.970 1.00 87.00 86 ALA A O 1
ATOM 612 N N . THR A 1 87 ? -4.107 3.511 8.811 1.00 89.06 87 THR A N 1
ATOM 613 C CA . THR A 1 87 ? -4.490 2.092 8.868 1.00 89.06 87 THR A CA 1
ATOM 614 C C . THR A 1 87 ? -3.252 1.239 9.091 1.00 89.06 87 THR A C 1
ATOM 616 O O . THR A 1 87 ? -2.232 1.457 8.437 1.00 89.06 87 THR A O 1
ATOM 619 N N . ARG A 1 88 ? -3.297 0.268 10.009 1.00 90.94 88 ARG A N 1
ATOM 620 C CA . ARG A 1 88 ? -2.187 -0.683 10.137 1.00 90.94 88 ARG A CA 1
ATOM 621 C C . ARG A 1 88 ? -2.180 -1.607 8.933 1.00 90.94 88 ARG A C 1
ATOM 623 O O . ARG A 1 88 ? -3.217 -2.132 8.546 1.00 90.94 88 ARG A O 1
ATOM 630 N N . VAL A 1 89 ? -1.016 -1.803 8.333 1.00 91.19 89 VAL A N 1
ATOM 631 C CA . VAL A 1 89 ? -0.887 -2.622 7.130 1.00 91.19 89 VAL A CA 1
ATOM 632 C C . VAL A 1 89 ? 0.393 -3.434 7.148 1.00 91.19 89 VAL A C 1
ATOM 634 O O . VAL A 1 89 ? 1.388 -3.047 7.758 1.00 91.19 89 VAL A O 1
ATOM 637 N N . ARG A 1 90 ? 0.372 -4.533 6.404 1.00 91.75 90 ARG A N 1
ATOM 638 C CA . ARG A 1 90 ? 1.550 -5.257 5.947 1.00 91.75 90 ARG A CA 1
ATOM 639 C C . ARG A 1 90 ? 1.667 -5.103 4.436 1.00 91.75 90 ARG A C 1
ATOM 641 O O . ARG A 1 90 ? 0.693 -5.323 3.720 1.00 91.75 90 ARG A O 1
ATOM 648 N N . LEU A 1 91 ? 2.843 -4.730 3.958 1.00 90.69 91 LEU A N 1
ATOM 649 C CA . LEU A 1 91 ? 3.127 -4.476 2.552 1.00 90.69 91 LEU A CA 1
ATOM 650 C C . LEU A 1 91 ? 4.115 -5.510 2.028 1.00 90.69 91 LEU A C 1
ATOM 652 O O . LEU A 1 91 ? 5.134 -5.764 2.667 1.00 90.69 91 LEU A O 1
ATOM 656 N N . GLY A 1 92 ? 3.839 -6.061 0.850 1.00 91.62 92 GLY A N 1
ATOM 657 C CA . GLY A 1 92 ? 4.837 -6.776 0.063 1.00 91.62 92 GLY A CA 1
ATOM 658 C C . GLY A 1 92 ? 5.494 -5.815 -0.906 1.00 91.62 92 GLY A C 1
ATOM 659 O O . GLY A 1 92 ? 4.844 -5.372 -1.850 1.00 91.62 92 GLY A O 1
ATOM 660 N N . ILE A 1 93 ? 6.762 -5.493 -0.691 1.00 89.56 93 ILE A N 1
ATOM 661 C CA . ILE A 1 93 ? 7.532 -4.580 -1.533 1.00 89.56 93 ILE A CA 1
ATOM 662 C C . ILE A 1 93 ? 8.482 -5.410 -2.389 1.00 89.56 93 ILE A C 1
ATOM 664 O O . ILE A 1 93 ? 9.091 -6.367 -1.921 1.00 89.56 93 ILE A O 1
ATOM 668 N N . ILE A 1 94 ? 8.616 -5.048 -3.657 1.00 88.12 94 ILE A N 1
ATOM 669 C CA . ILE A 1 94 ? 9.650 -5.582 -4.533 1.00 88.12 94 ILE A CA 1
ATOM 670 C C . ILE A 1 94 ? 10.594 -4.457 -4.933 1.00 88.12 94 ILE A C 1
ATOM 672 O O . ILE A 1 94 ? 10.169 -3.372 -5.337 1.00 88.12 94 ILE A O 1
ATOM 676 N N . TRP A 1 95 ? 11.887 -4.723 -4.822 1.00 84.31 95 TRP A N 1
ATOM 677 C CA . TRP A 1 95 ? 12.915 -3.869 -5.392 1.00 84.31 95 TRP A CA 1
ATOM 678 C C . TRP A 1 95 ? 13.204 -4.320 -6.810 1.00 84.31 95 TRP A C 1
ATOM 680 O O . TRP A 1 95 ? 13.605 -5.462 -7.020 1.00 84.31 95 TRP A O 1
ATOM 690 N N . VAL A 1 96 ? 12.979 -3.426 -7.769 1.00 80.81 96 VAL A N 1
ATOM 691 C CA . VAL A 1 96 ? 13.273 -3.674 -9.179 1.00 80.81 96 VAL A CA 1
ATOM 692 C C . VAL A 1 96 ? 14.553 -2.935 -9.533 1.00 80.81 96 VAL A C 1
ATOM 694 O O . VAL A 1 96 ? 14.605 -1.702 -9.471 1.00 80.81 96 VAL A O 1
ATOM 697 N N . GLU A 1 97 ? 15.587 -3.684 -9.898 1.00 80.06 97 GLU A N 1
ATOM 698 C CA . GLU 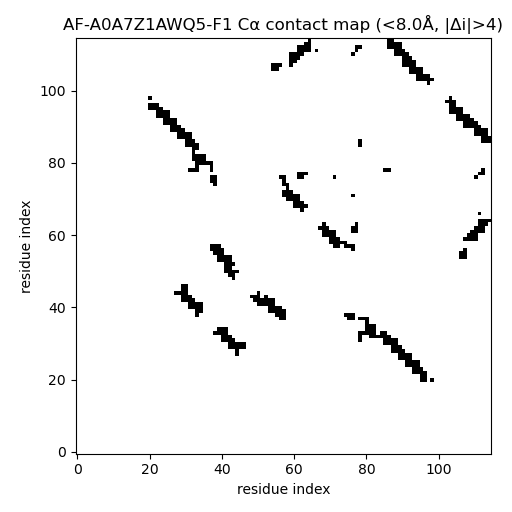A 1 97 ? 16.791 -3.097 -10.476 1.00 80.06 97 GLU A CA 1
ATOM 699 C C . GLU A 1 97 ? 16.472 -2.509 -11.862 1.00 80.06 97 GLU A C 1
ATOM 701 O O . GLU A 1 97 ? 15.778 -3.150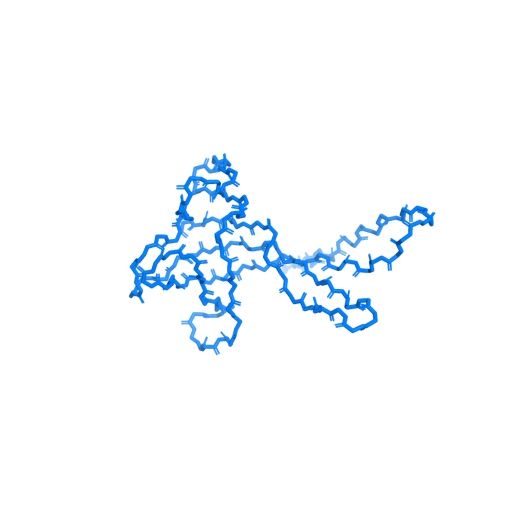 -12.659 1.00 80.06 97 GLU A O 1
ATOM 706 N N . PRO A 1 98 ? 16.927 -1.281 -12.163 1.00 75.38 98 PRO A N 1
ATOM 707 C CA . PRO A 1 98 ? 16.794 -0.731 -13.503 1.00 75.38 98 PRO A CA 1
ATOM 708 C C . PRO A 1 98 ? 17.645 -1.542 -14.488 1.00 75.38 98 PRO A C 1
ATOM 710 O O . PRO A 1 98 ? 18.789 -1.885 -14.194 1.00 75.38 98 PRO A O 1
ATOM 713 N N . VAL A 1 99 ? 17.097 -1.808 -15.674 1.00 74.06 99 VAL A N 1
ATOM 714 C CA . VAL A 1 99 ? 17.867 -2.315 -16.818 1.00 74.06 99 VAL A CA 1
ATOM 715 C C . VAL A 1 99 ? 18.144 -1.135 -17.743 1.00 74.06 99 VAL A C 1
ATOM 717 O O . VAL A 1 99 ? 17.202 -0.456 -18.151 1.00 74.06 99 VAL A O 1
ATOM 720 N N . ASP A 1 100 ? 19.419 -0.892 -18.053 1.00 74.75 100 ASP A N 1
ATOM 721 C CA . ASP A 1 100 ? 19.893 0.239 -18.863 1.00 74.75 100 ASP A CA 1
ATOM 722 C C . ASP A 1 100 ? 19.356 1.599 -18.351 1.00 74.75 100 ASP A C 1
ATOM 724 O O . ASP A 1 100 ? 19.495 1.906 -17.168 1.00 74.75 100 ASP A O 1
ATOM 728 N N . ASP A 1 101 ? 18.710 2.399 -19.209 1.00 70.88 101 ASP A N 1
ATOM 729 C CA . ASP A 1 101 ? 18.064 3.679 -18.859 1.00 70.88 101 ASP A CA 1
ATOM 730 C C . ASP A 1 101 ? 16.670 3.507 -18.200 1.00 70.88 101 ASP A C 1
ATOM 732 O O . ASP A 1 101 ? 15.869 4.444 -18.128 1.00 70.88 101 ASP A O 1
ATOM 736 N N . GLY A 1 102 ? 16.323 2.293 -17.762 1.00 65.25 102 GLY A N 1
ATOM 737 C CA . GLY A 1 102 ? 15.027 1.966 -17.171 1.00 65.25 102 GLY A CA 1
ATOM 738 C C . GLY A 1 102 ? 14.784 2.595 -15.792 1.00 65.25 102 GLY A C 1
ATOM 739 O O . GLY A 1 102 ? 15.703 2.923 -15.046 1.00 65.25 102 GLY A O 1
ATOM 740 N N . ILE A 1 103 ? 13.508 2.720 -15.406 1.00 68.69 103 ILE A N 1
ATOM 741 C CA . ILE A 1 103 ? 13.114 3.217 -14.078 1.00 68.69 103 ILE A CA 1
ATOM 742 C C . ILE A 1 103 ? 13.034 2.044 -13.091 1.00 68.69 103 ILE A C 1
ATOM 744 O O . ILE A 1 103 ? 12.053 1.297 -13.081 1.00 68.69 103 ILE A O 1
ATOM 748 N N . GLY A 1 104 ? 14.044 1.917 -12.232 1.00 76.44 104 GLY A N 1
ATOM 749 C CA . GLY A 1 104 ? 14.049 0.985 -11.102 1.00 76.44 104 GLY A CA 1
ATOM 750 C C . GLY A 1 104 ? 13.328 1.521 -9.858 1.00 76.44 104 GLY A C 1
ATOM 751 O O . GLY A 1 104 ? 12.568 2.498 -9.907 1.00 76.44 104 G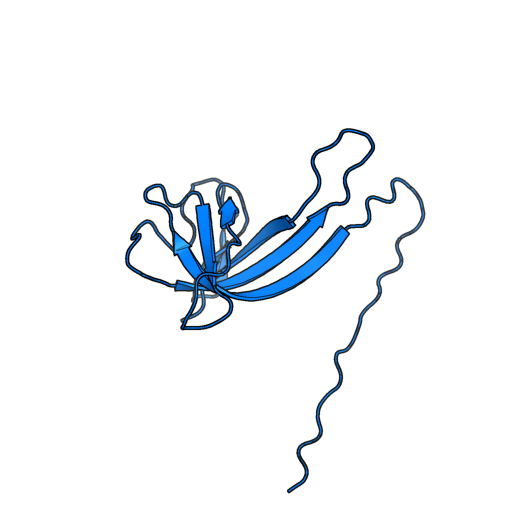LY A O 1
ATOM 752 N N . GLY A 1 105 ? 13.587 0.879 -8.721 1.00 80.06 105 GLY A N 1
ATOM 753 C CA . GLY A 1 105 ? 13.170 1.321 -7.390 1.00 80.06 105 GLY A CA 1
ATOM 754 C C . GLY A 1 105 ? 12.156 0.402 -6.715 1.00 80.06 105 GLY A C 1
ATOM 755 O O . GLY A 1 105 ? 11.842 -0.687 -7.199 1.00 80.06 105 GLY A O 1
ATOM 756 N N . GLN A 1 106 ? 11.651 0.853 -5.568 1.00 84.69 106 GLN A N 1
ATOM 757 C CA . GLN A 1 106 ? 10.638 0.124 -4.814 1.00 84.69 106 GLN A CA 1
ATOM 758 C C . GLN A 1 106 ? 9.290 0.151 -5.536 1.00 84.69 106 GLN A C 1
ATOM 760 O O . GLN A 1 106 ? 8.843 1.185 -6.051 1.00 84.69 106 GLN A O 1
ATOM 765 N N . ARG A 1 107 ? 8.619 -0.996 -5.549 1.00 85.94 107 ARG A N 1
ATOM 766 C CA . ARG A 1 107 ? 7.242 -1.145 -6.015 1.00 85.94 107 ARG A CA 1
ATOM 767 C C . ARG A 1 107 ? 6.459 -1.937 -4.990 1.00 85.94 107 ARG A C 1
ATOM 769 O O . ARG A 1 107 ? 6.960 -2.899 -4.417 1.00 85.94 107 ARG A O 1
ATOM 776 N N . LEU A 1 108 ? 5.217 -1.534 -4.785 1.00 87.44 108 LEU A N 1
ATOM 777 C CA . LEU A 1 108 ? 4.298 -2.266 -3.937 1.00 87.44 108 LEU A CA 1
ATOM 778 C C . LEU A 1 108 ? 3.661 -3.392 -4.758 1.00 87.44 108 LEU A C 1
ATOM 780 O O . LEU A 1 108 ? 3.051 -3.134 -5.791 1.00 87.44 108 LEU A O 1
ATOM 784 N N . ALA A 1 109 ? 3.844 -4.634 -4.320 1.00 90.81 109 ALA A N 1
ATOM 785 C CA . ALA A 1 109 ? 3.320 -5.825 -4.981 1.00 90.81 109 ALA A CA 1
ATOM 786 C C . ALA A 1 109 ? 1.956 -6.245 -4.422 1.00 90.81 109 ALA A C 1
ATOM 788 O O . ALA A 1 109 ? 1.124 -6.747 -5.171 1.00 90.81 109 ALA A O 1
ATOM 789 N N . TRP A 1 110 ? 1.729 -6.053 -3.121 1.00 92.38 110 TRP A N 1
ATOM 790 C CA . TRP A 1 110 ? 0.450 -6.316 -2.460 1.00 92.38 110 TRP A CA 1
ATOM 791 C C . TRP A 1 110 ? 0.348 -5.586 -1.119 1.00 92.38 110 TRP A C 1
ATOM 793 O O . TRP A 1 110 ? 1.358 -5.167 -0.548 1.00 92.38 110 TRP A O 1
ATOM 803 N N . LEU A 1 111 ? -0.873 -5.476 -0.595 1.00 92.56 111 LEU A N 1
ATOM 804 C CA . LEU A 1 111 ? -1.172 -4.830 0.685 1.00 92.56 111 LEU A CA 1
ATOM 805 C C . LEU A 1 111 ? -2.153 -5.663 1.520 1.00 92.56 111 LEU A C 1
ATOM 807 O O . LEU A 1 111 ? -3.156 -6.141 1.012 1.00 92.56 111 LEU A O 1
ATOM 811 N N . VAL A 1 112 ? -1.912 -5.806 2.817 1.00 93.44 112 VAL A N 1
ATOM 812 C CA . VAL A 1 112 ? -2.853 -6.431 3.759 1.00 93.44 112 VAL A CA 1
ATOM 813 C C . VAL A 1 112 ? -3.164 -5.428 4.854 1.00 93.44 112 VAL A C 1
ATOM 815 O O . VAL A 1 112 ? -2.239 -4.980 5.528 1.00 93.44 112 VAL A O 1
ATOM 818 N N . CYS A 1 113 ? -4.432 -5.082 5.058 1.00 91.44 113 CYS A N 1
ATOM 819 C CA . CYS A 1 113 ? -4.817 -4.306 6.232 1.00 91.44 113 CYS A CA 1
ATOM 820 C C . CYS A 1 113 ? -4.919 -5.193 7.459 1.00 91.44 113 CYS A C 1
ATOM 822 O O . CYS A 1 113 ? -5.409 -6.320 7.417 1.00 91.44 113 CYS A O 1
ATOM 824 N N . LEU A 1 114 ? -4.435 -4.642 8.554 1.00 90.38 114 LEU A N 1
ATOM 825 C CA . LEU A 1 114 ? -4.440 -5.230 9.874 1.00 90.38 114 LEU A CA 1
ATOM 826 C C . LEU A 1 114 ? -5.405 -4.411 10.732 1.00 90.38 114 LEU A C 1
ATOM 828 O O . LEU A 1 114 ? -5.595 -3.221 10.476 1.00 90.38 114 LEU A O 1
ATOM 832 N N . GLU A 1 115 ? -5.998 -5.053 11.737 1.00 80.25 115 GLU A N 1
ATOM 833 C CA . GLU A 1 115 ? -6.801 -4.360 12.754 1.00 80.25 115 GLU A CA 1
ATOM 834 C C . GLU A 1 115 ? -6.031 -3.208 13.433 1.00 80.25 115 GLU A C 1
ATOM 836 O O . GLU A 1 115 ? -4.816 -3.365 13.757 1.00 80.25 115 GLU A O 1
#

Mean predicted aligned error: 11.72 Å

Radius of gyration: 16.38 Å; Cα contacts (8 Å, |Δi|>4): 240; chains: 1; bounding box: 32×33×51 Å